Protein AF-A0A172TJQ4-F1 (afdb_monomer_lite)

Foldseek 3Di:
DDDPVVVVVLCVVFPVVVVVVVCVVLVPWDDWDKAQDPPDPQKIKIKTWDDDDPDIDIDIFIWGADPNDTDTPCVVVSVVRVVVVVD

Secondary structure (DSSP, 8-state):
---HHHHHHHHHHHTHHHHHHHHHHTTT--EEEEEEPTT-TTEEEEEEEEEETTEEEEEEEEEEEETTEEEE--HHHHHHHHHHHH-

Organism: NCBI:txid1178515

pLDDT: mean 85.87, std 7.94, range [54.31, 92.69]

Sequence (87 aa):
MPDANLFSKEFFDHVSTYFSQLALSHRYYDSIDIQNVADKDDQLSVIISASIGIHKSSTAFGLNKDNNVWKMNIYPIIENKKKKIEE

Structure (mmCIF, N/CA/C/O backbone):
data_AF-A0A172TJQ4-F1
#
_entry.id   AF-A0A172TJQ4-F1
#
loop_
_atom_site.group_PDB
_atom_site.id
_atom_site.type_symbol
_atom_site.label_atom_id
_atom_site.label_alt_id
_atom_site.label_comp_id
_atom_site.label_asym_id
_atom_site.label_entity_id
_atom_site.label_seq_id
_atom_site.pdbx_PDB_ins_code
_atom_site.Cartn_x
_atom_site.Cartn_y
_atom_site.Cartn_z
_atom_site.occupancy
_atom_site.B_iso_or_equiv
_atom_site.auth_seq_id
_atom_site.auth_comp_id
_atom_site.auth_asym_id
_atom_site.auth_atom_id
_atom_site.pdbx_PDB_model_num
ATOM 1 N N . MET A 1 1 ? -9.668 12.695 10.739 1.00 60.78 1 MET A N 1
ATOM 2 C CA . MET A 1 1 ? -8.948 12.638 9.449 1.00 60.78 1 MET A CA 1
ATOM 3 C C . MET A 1 1 ? -8.865 14.057 8.904 1.00 60.78 1 MET A C 1
ATOM 5 O O . MET A 1 1 ? -9.836 14.779 9.104 1.00 60.78 1 MET A O 1
ATOM 9 N N . PRO A 1 2 ? -7.733 14.483 8.322 1.00 65.12 2 PRO A N 1
ATOM 10 C CA . PRO A 1 2 ? -7.608 15.787 7.675 1.00 65.12 2 PRO A CA 1
ATOM 11 C C . PRO A 1 2 ? -8.624 15.973 6.546 1.00 65.12 2 PRO A C 1
ATOM 13 O O . PRO A 1 2 ? -9.226 15.011 6.065 1.00 65.12 2 PRO A O 1
ATOM 16 N N . ASP A 1 3 ? -8.788 17.230 6.141 1.00 86.31 3 ASP A N 1
ATOM 17 C CA . ASP A 1 3 ? -9.568 17.612 4.968 1.00 86.31 3 ASP A CA 1
ATOM 18 C C . ASP A 1 3 ? -9.121 16.826 3.722 1.00 86.31 3 ASP A C 1
ATOM 20 O O . ASP A 1 3 ? -7.929 16.582 3.518 1.00 86.31 3 ASP A O 1
ATOM 24 N N . ALA A 1 4 ? -10.080 16.427 2.883 1.00 84.31 4 ALA A N 1
ATOM 25 C CA . ALA A 1 4 ? -9.815 15.579 1.723 1.00 84.31 4 ALA A CA 1
ATOM 26 C C . ALA A 1 4 ? -8.887 16.250 0.696 1.00 84.31 4 ALA A C 1
ATOM 28 O O . ALA A 1 4 ? -8.080 15.562 0.060 1.00 84.31 4 ALA A O 1
ATOM 29 N N . ASN A 1 5 ? -8.958 17.579 0.553 1.00 89.31 5 ASN A N 1
ATOM 30 C CA . ASN A 1 5 ? -8.070 18.313 -0.347 1.00 89.31 5 ASN A CA 1
ATOM 31 C C . ASN A 1 5 ? -6.657 18.373 0.226 1.00 89.31 5 ASN A C 1
ATOM 33 O O . ASN A 1 5 ? -5.693 18.157 -0.508 1.00 89.31 5 ASN A O 1
ATOM 37 N N . LEU A 1 6 ? -6.535 18.605 1.538 1.00 88.38 6 LEU A N 1
ATOM 38 C CA . LEU A 1 6 ? -5.240 18.584 2.215 1.00 88.38 6 LEU A CA 1
ATOM 39 C C . LEU A 1 6 ? -4.585 17.203 2.101 1.00 88.38 6 LEU A C 1
ATOM 41 O O . LEU A 1 6 ? -3.431 17.114 1.692 1.00 88.38 6 LEU A O 1
ATOM 45 N N . PHE A 1 7 ? -5.331 16.129 2.375 1.00 86.50 7 PHE A N 1
ATOM 46 C CA . PHE A 1 7 ? -4.831 14.764 2.208 1.00 86.50 7 PHE A CA 1
ATOM 47 C C . PHE A 1 7 ? -4.372 14.502 0.773 1.00 86.50 7 PHE A C 1
ATOM 49 O O . PHE A 1 7 ? -3.267 14.008 0.569 1.00 86.50 7 PHE A O 1
ATOM 56 N N . SER A 1 8 ? -5.202 14.846 -0.216 1.00 88.69 8 SER A N 1
ATOM 57 C CA . SER A 1 8 ? -4.879 14.600 -1.625 1.00 88.69 8 SER A CA 1
ATOM 58 C C . SER A 1 8 ? -3.596 15.318 -2.021 1.00 88.69 8 SER A C 1
ATOM 60 O O . SER A 1 8 ? -2.699 14.696 -2.584 1.00 88.69 8 SER A O 1
ATOM 62 N N . LYS A 1 9 ? -3.472 16.601 -1.666 1.00 91.25 9 LYS A N 1
ATOM 63 C CA . LYS A 1 9 ? -2.268 17.386 -1.929 1.00 91.25 9 LYS A CA 1
ATOM 64 C C . LYS A 1 9 ? -1.034 16.741 -1.298 1.00 91.25 9 LYS A C 1
ATOM 66 O O . LYS A 1 9 ? -0.080 16.438 -2.000 1.00 91.25 9 LYS A O 1
ATOM 71 N N . GLU A 1 10 ? -1.072 16.465 0.003 1.00 90.31 10 GLU A N 1
ATOM 72 C CA . GLU A 1 10 ? 0.075 15.888 0.712 1.00 90.31 10 GLU A CA 1
ATOM 73 C C . GLU A 1 10 ? 0.449 14.494 0.200 1.00 90.31 10 GLU A C 1
ATOM 75 O O . GLU A 1 10 ? 1.628 14.139 0.146 1.00 90.31 10 GLU A O 1
ATOM 80 N N . PHE A 1 11 ? -0.545 13.704 -0.204 1.00 89.19 11 PHE A N 1
ATOM 81 C CA . PHE A 1 11 ? -0.310 12.406 -0.811 1.00 89.19 11 PHE A CA 1
ATOM 82 C C . PHE A 1 11 ? 0.433 12.547 -2.145 1.00 89.19 11 PHE A C 1
ATOM 84 O O . PHE A 1 11 ? 1.458 11.892 -2.368 1.00 89.19 11 PHE A O 1
ATOM 91 N N . PHE A 1 12 ? -0.063 13.414 -3.031 1.00 92.12 12 PHE A N 1
ATOM 92 C CA . PHE A 1 12 ? 0.550 13.621 -4.338 1.00 92.12 12 PHE A CA 1
ATOM 93 C C . PHE A 1 12 ? 1.944 14.236 -4.235 1.00 92.12 12 PHE A C 1
ATOM 95 O O . PHE A 1 12 ? 2.855 13.723 -4.888 1.00 92.12 12 PHE A O 1
ATOM 102 N N . ASP A 1 13 ? 2.126 15.224 -3.362 1.00 91.62 13 ASP A N 1
ATOM 103 C CA . ASP A 1 13 ? 3.382 15.958 -3.207 1.00 91.62 13 ASP A CA 1
ATOM 104 C C . ASP A 1 13 ? 4.496 15.100 -2.579 1.00 91.62 13 ASP A C 1
ATOM 106 O O . ASP A 1 13 ? 5.665 15.258 -2.934 1.00 91.62 13 ASP A O 1
ATOM 110 N N . HIS A 1 14 ? 4.169 14.174 -1.665 1.00 89.81 14 HIS A N 1
ATOM 111 C CA . HIS A 1 14 ? 5.197 13.513 -0.842 1.00 89.81 14 HIS A CA 1
ATOM 112 C C . HIS A 1 14 ? 5.305 11.992 -0.999 1.00 89.81 14 HIS A C 1
ATOM 114 O O . HIS A 1 14 ? 6.366 11.426 -0.723 1.00 89.81 14 HIS A O 1
ATOM 120 N N . VAL A 1 15 ? 4.240 11.295 -1.407 1.00 89.38 15 VAL A N 1
ATOM 121 C CA . VAL A 1 15 ? 4.207 9.817 -1.363 1.00 89.38 15 V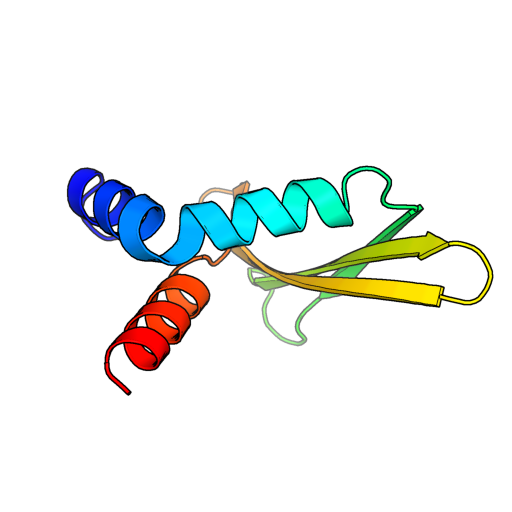AL A CA 1
ATOM 122 C C . VAL A 1 15 ? 3.766 9.144 -2.659 1.00 89.38 15 VAL A C 1
ATOM 124 O O . VAL A 1 15 ? 4.068 7.962 -2.831 1.00 89.38 15 VAL A O 1
ATOM 127 N N . SER A 1 16 ? 3.144 9.853 -3.602 1.00 92.00 16 SER A N 1
ATOM 128 C CA . SER A 1 16 ? 2.649 9.262 -4.858 1.00 92.00 16 SER A CA 1
ATOM 129 C C . SER A 1 16 ? 3.727 8.517 -5.656 1.00 92.00 16 SER A C 1
ATOM 131 O O . SER A 1 16 ? 3.525 7.365 -6.051 1.00 92.00 16 SER A O 1
ATOM 133 N N . THR A 1 17 ? 4.905 9.120 -5.834 1.00 90.50 17 THR A N 1
ATOM 134 C CA . THR A 1 17 ? 6.044 8.492 -6.522 1.00 90.50 17 THR A CA 1
ATOM 135 C C . THR A 1 17 ? 6.518 7.234 -5.799 1.00 90.50 17 THR A C 1
ATOM 137 O O . THR A 1 17 ? 6.760 6.211 -6.438 1.00 90.50 17 THR A O 1
ATOM 140 N N . TYR A 1 18 ? 6.602 7.274 -4.465 1.00 89.06 18 TYR A N 1
ATOM 141 C CA . TYR A 1 18 ? 7.002 6.119 -3.659 1.00 89.06 18 TYR A CA 1
ATOM 142 C C . TYR A 1 18 ? 6.021 4.953 -3.826 1.00 89.06 18 TYR A C 1
ATOM 144 O O . TYR A 1 18 ? 6.445 3.836 -4.117 1.00 89.06 18 TYR A O 1
ATOM 152 N N . PHE A 1 19 ? 4.715 5.212 -3.720 1.00 88.94 19 PHE A N 1
ATOM 153 C CA . PHE A 1 19 ? 3.697 4.180 -3.928 1.00 88.94 19 PHE A CA 1
ATOM 154 C C . PHE A 1 19 ? 3.676 3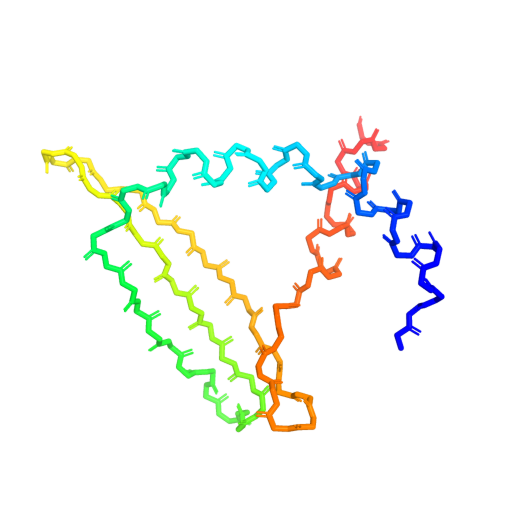.656 -5.367 1.00 88.94 19 PHE A C 1
ATOM 156 O O . PHE A 1 19 ? 3.467 2.464 -5.573 1.00 88.94 19 PHE A O 1
ATOM 163 N N . SER A 1 20 ? 3.962 4.505 -6.357 1.00 90.75 20 SER A N 1
ATOM 164 C CA . SER A 1 20 ? 4.067 4.083 -7.759 1.00 90.75 20 SER A CA 1
ATOM 165 C C . SER A 1 2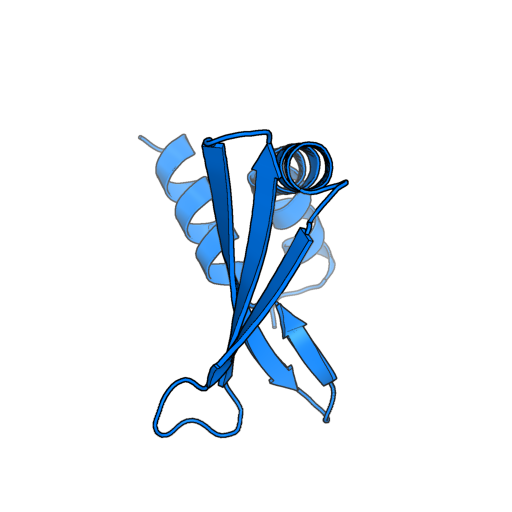0 ? 5.246 3.127 -7.973 1.00 90.75 20 SER A C 1
ATOM 167 O O . SER A 1 20 ? 5.094 2.079 -8.597 1.00 90.75 20 SER A O 1
ATOM 169 N N . GLN A 1 21 ? 6.414 3.435 -7.401 1.00 89.12 21 GLN A N 1
ATOM 170 C CA . GLN A 1 21 ? 7.583 2.548 -7.435 1.00 89.12 21 GLN A CA 1
ATOM 171 C C . GLN A 1 21 ? 7.330 1.234 -6.696 1.00 89.12 21 GLN A C 1
ATOM 173 O O . GLN A 1 21 ? 7.731 0.172 -7.167 1.00 89.12 21 GLN A O 1
ATOM 178 N N . LEU A 1 22 ? 6.649 1.297 -5.553 1.00 87.44 22 LEU A N 1
ATOM 179 C CA . LEU A 1 22 ? 6.298 0.126 -4.760 1.00 87.44 22 LEU A CA 1
ATOM 180 C C . LEU A 1 22 ? 5.337 -0.799 -5.515 1.00 87.44 22 LEU A C 1
ATOM 182 O O . LEU A 1 22 ? 5.550 -2.010 -5.547 1.00 87.44 22 LEU A O 1
ATOM 186 N N . ALA A 1 23 ? 4.333 -0.229 -6.184 1.00 87.06 23 ALA A N 1
ATOM 187 C CA . ALA A 1 23 ? 3.415 -0.978 -7.036 1.00 87.06 23 ALA A CA 1
ATOM 188 C C . ALA A 1 23 ? 4.139 -1.660 -8.207 1.00 87.06 23 ALA A C 1
ATOM 190 O O . ALA A 1 23 ? 3.766 -2.766 -8.587 1.00 87.06 23 ALA A O 1
ATOM 191 N N . LEU A 1 24 ? 5.186 -1.038 -8.761 1.00 86.94 24 LEU A N 1
ATOM 192 C CA . LEU A 1 24 ? 6.013 -1.649 -9.805 1.00 86.94 24 LEU A CA 1
ATOM 193 C C . LEU A 1 24 ? 6.897 -2.779 -9.259 1.00 86.94 24 LEU A C 1
ATOM 195 O O . LEU A 1 24 ? 6.972 -3.834 -9.883 1.00 86.94 24 LEU A O 1
ATOM 199 N N . SER A 1 25 ? 7.538 -2.585 -8.102 1.00 84.00 25 SER A N 1
ATOM 200 C CA . SER A 1 25 ? 8.465 -3.570 -7.523 1.00 84.00 25 SER A CA 1
ATOM 201 C C . SER A 1 25 ? 7.769 -4.797 -6.934 1.00 84.00 25 SER A C 1
ATOM 203 O O . SER A 1 25 ? 8.340 -5.882 -6.959 1.00 84.00 25 SER A O 1
ATOM 205 N N . HIS A 1 26 ? 6.529 -4.647 -6.465 1.00 85.00 26 HIS A N 1
ATOM 206 C CA . HIS A 1 26 ? 5.735 -5.729 -5.875 1.00 85.00 26 HIS A CA 1
ATOM 207 C C . HIS A 1 26 ? 4.540 -6.128 -6.754 1.00 85.00 26 HIS A C 1
ATOM 209 O O . HIS A 1 26 ? 3.604 -6.766 -6.276 1.00 85.00 26 HIS A O 1
ATOM 215 N N . ARG A 1 27 ? 4.548 -5.779 -8.052 1.00 82.00 27 ARG A N 1
ATOM 216 C CA . ARG A 1 27 ? 3.466 -6.141 -8.988 1.00 82.00 27 ARG A CA 1
ATOM 217 C C . ARG A 1 27 ? 3.259 -7.653 -9.089 1.00 82.00 27 ARG A C 1
ATOM 219 O O . ARG A 1 27 ? 2.132 -8.106 -9.258 1.00 82.00 27 ARG A O 1
ATOM 226 N N . TYR A 1 28 ? 4.353 -8.402 -8.995 1.00 82.12 28 TYR A N 1
ATOM 227 C CA . TYR A 1 28 ? 4.391 -9.863 -9.022 1.00 82.12 28 TYR A CA 1
ATOM 228 C C . TYR A 1 28 ? 4.725 -10.404 -7.630 1.00 82.12 28 TYR A C 1
ATOM 230 O O . TYR A 1 28 ? 5.678 -11.162 -7.466 1.00 82.12 28 TYR A O 1
ATOM 238 N N . TYR A 1 29 ? 3.992 -9.941 -6.615 1.00 83.31 29 TYR A N 1
ATOM 239 C CA . TYR A 1 29 ? 4.120 -10.487 -5.269 1.00 83.31 29 TYR A CA 1
ATOM 240 C C . TYR A 1 29 ? 3.827 -11.993 -5.274 1.00 83.31 29 TYR A C 1
ATOM 242 O O . TYR A 1 29 ? 2.971 -12.469 -6.023 1.00 83.31 29 TYR A O 1
ATOM 250 N N . ASP A 1 30 ? 4.540 -12.732 -4.432 1.00 87.75 30 ASP A N 1
ATOM 251 C CA . ASP A 1 30 ? 4.379 -14.179 -4.271 1.00 87.75 30 ASP A CA 1
ATOM 252 C C . ASP A 1 30 ? 3.826 -14.563 -2.892 1.00 87.75 30 ASP A C 1
ATOM 254 O O . ASP A 1 30 ? 3.231 -15.632 -2.754 1.00 87.75 30 ASP A O 1
ATOM 258 N N . SER A 1 31 ? 3.950 -13.683 -1.890 1.00 89.81 31 SER A N 1
ATOM 259 C CA . SER A 1 31 ? 3.367 -13.884 -0.564 1.00 89.81 31 SER A CA 1
ATOM 260 C C . SER A 1 31 ? 2.749 -12.614 0.016 1.00 89.81 31 SER A C 1
ATOM 262 O O . SER A 1 31 ? 3.218 -11.491 -0.200 1.00 89.81 31 SER A O 1
ATOM 264 N N . ILE A 1 32 ? 1.676 -12.823 0.780 1.00 91.12 32 ILE A N 1
ATOM 265 C CA . ILE A 1 32 ? 1.049 -11.826 1.645 1.00 91.12 32 ILE A CA 1
ATOM 266 C C . ILE A 1 32 ? 0.924 -12.464 3.025 1.00 91.12 32 ILE A C 1
ATOM 268 O O . ILE A 1 32 ? 0.202 -13.444 3.192 1.00 91.12 32 ILE A O 1
ATOM 272 N N . ASP A 1 33 ? 1.614 -11.892 4.004 1.00 92.69 33 ASP A N 1
ATOM 273 C CA . ASP A 1 33 ? 1.631 -12.367 5.383 1.00 92.69 33 ASP A CA 1
ATOM 274 C C . ASP A 1 33 ? 0.933 -11.342 6.286 1.00 92.69 33 ASP A C 1
ATOM 276 O O . ASP A 1 33 ? 1.243 -10.150 6.248 1.00 92.69 33 ASP A O 1
ATOM 280 N N . ILE A 1 34 ? -0.016 -11.794 7.109 1.00 90.44 34 ILE A N 1
ATOM 281 C CA . ILE A 1 34 ? -0.730 -10.939 8.065 1.00 90.44 34 ILE A CA 1
ATOM 282 C C . ILE A 1 34 ? -0.132 -11.163 9.450 1.00 90.44 34 ILE A C 1
ATOM 284 O O . ILE A 1 34 ? -0.133 -12.279 9.965 1.00 90.44 34 ILE A O 1
ATOM 288 N N . GLN A 1 35 ? 0.357 -10.091 10.063 1.00 88.56 35 GLN A N 1
ATOM 289 C CA . GLN A 1 35 ? 0.834 -10.086 11.438 1.00 88.56 35 GLN A CA 1
ATOM 290 C C . GLN A 1 35 ? -0.114 -9.248 12.288 1.00 88.56 35 GLN A C 1
ATOM 292 O O . GLN A 1 35 ? -0.216 -8.031 12.114 1.00 88.56 35 GLN A O 1
ATOM 297 N N . ASN A 1 36 ? -0.807 -9.898 13.220 1.00 78.38 36 ASN A N 1
ATOM 298 C CA . ASN A 1 36 ? -1.576 -9.180 14.228 1.00 78.38 36 ASN A CA 1
ATOM 299 C C . ASN A 1 36 ? -0.606 -8.451 15.155 1.00 78.38 36 ASN A C 1
ATOM 301 O O . ASN A 1 36 ? 0.352 -9.045 15.654 1.00 78.38 36 ASN A O 1
ATOM 305 N N . VAL A 1 37 ? -0.855 -7.165 15.385 1.00 73.56 37 VAL A N 1
ATOM 306 C CA . VAL A 1 37 ? -0.142 -6.439 16.431 1.00 73.56 37 VAL A CA 1
ATOM 307 C C . VAL A 1 37 ? -0.753 -6.905 17.746 1.00 73.56 37 VAL A C 1
ATOM 309 O O . VAL A 1 37 ? -1.956 -6.749 17.950 1.00 73.56 37 VAL A O 1
ATOM 312 N N . ALA A 1 38 ? 0.051 -7.542 18.600 1.00 59.06 38 ALA A N 1
ATOM 313 C CA . ALA A 1 38 ? -0.418 -8.010 19.900 1.00 59.06 38 ALA A CA 1
ATOM 314 C C . ALA A 1 38 ? -1.131 -6.866 20.647 1.00 59.06 38 ALA A C 1
ATOM 316 O O . ALA A 1 38 ? -0.681 -5.719 20.614 1.00 59.06 38 ALA A O 1
ATOM 317 N N . ASP A 1 39 ? -2.259 -7.197 21.275 1.00 65.19 39 ASP A N 1
ATOM 318 C CA . ASP A 1 39 ? -3.059 -6.311 22.129 1.00 65.19 39 ASP A CA 1
ATOM 319 C C . ASP A 1 39 ? -3.826 -5.170 21.424 1.00 65.19 39 ASP A C 1
ATOM 321 O O . ASP A 1 39 ? -4.302 -4.251 22.095 1.00 65.19 39 ASP A O 1
ATOM 325 N N . LYS A 1 40 ? -3.998 -5.216 20.090 1.00 75.62 40 LYS A N 1
ATOM 326 C CA . LYS A 1 40 ? -4.815 -4.238 19.341 1.00 75.62 40 LYS A CA 1
ATOM 327 C C . LYS A 1 40 ? -5.689 -4.873 18.257 1.00 75.62 40 LYS A C 1
ATOM 329 O O . LYS A 1 40 ? -5.274 -5.017 17.111 1.00 75.62 40 LYS A O 1
ATOM 334 N N . ASP A 1 41 ? -6.941 -5.172 18.601 1.00 78.69 41 ASP A N 1
ATOM 335 C CA . ASP A 1 41 ? -7.932 -5.789 17.697 1.00 78.69 41 ASP A CA 1
ATOM 336 C C . ASP A 1 41 ? -8.272 -4.949 16.447 1.00 78.69 41 ASP A C 1
ATOM 338 O O . ASP A 1 41 ? -8.844 -5.450 15.474 1.00 78.69 41 ASP A O 1
ATOM 342 N N . ASP A 1 42 ? -7.936 -3.661 16.460 1.00 86.62 42 ASP A N 1
ATOM 343 C CA . ASP A 1 42 ? -8.163 -2.703 15.383 1.00 86.62 42 ASP A CA 1
ATOM 344 C C . ASP A 1 42 ? -6.888 -2.350 14.600 1.00 86.62 42 ASP A C 1
ATOM 346 O O . ASP A 1 42 ? -6.946 -1.481 13.725 1.00 86.62 42 ASP A O 1
ATOM 350 N N . GLN A 1 43 ? -5.757 -3.019 14.870 1.00 88.81 43 GLN A N 1
ATOM 351 C CA . GLN A 1 43 ? -4.484 -2.804 14.178 1.00 88.81 43 GLN A CA 1
ATOM 352 C C . GLN A 1 43 ? -3.861 -4.115 13.700 1.00 88.81 43 GLN A C 1
ATOM 354 O O . GLN A 1 43 ? -3.711 -5.080 14.444 1.00 88.81 43 GLN A O 1
ATOM 359 N N . LEU A 1 44 ? -3.415 -4.129 12.448 1.00 91.62 44 LEU A N 1
ATOM 360 C CA . LEU A 1 44 ? -2.634 -5.236 11.903 1.00 91.62 44 LEU A CA 1
ATOM 361 C C . LEU A 1 44 ? -1.523 -4.723 10.996 1.00 91.62 44 LEU A C 1
ATOM 363 O O . LEU A 1 44 ? -1.562 -3.591 10.516 1.00 91.62 44 LEU A O 1
ATOM 367 N N . SER A 1 45 ? -0.532 -5.569 10.753 1.00 91.56 45 SER A N 1
ATOM 368 C CA . SER A 1 45 ? 0.507 -5.342 9.759 1.00 91.56 45 SER A CA 1
ATOM 369 C C . SER A 1 45 ? 0.347 -6.353 8.630 1.00 91.56 45 SER A C 1
ATOM 371 O O . SER A 1 45 ? 0.199 -7.549 8.877 1.00 91.56 45 SER A O 1
ATOM 373 N N . VAL A 1 46 ? 0.371 -5.882 7.389 1.00 91.50 46 VAL A N 1
ATOM 374 C CA . VAL A 1 46 ? 0.426 -6.735 6.199 1.00 91.50 46 VAL A CA 1
ATOM 375 C C . VAL A 1 46 ? 1.812 -6.629 5.600 1.00 91.50 46 VAL A C 1
ATOM 377 O O . VAL A 1 46 ? 2.266 -5.532 5.281 1.00 91.50 46 VAL A O 1
ATOM 380 N N . ILE A 1 47 ? 2.467 -7.768 5.412 1.00 92.56 47 ILE A N 1
ATOM 381 C CA . ILE A 1 47 ? 3.754 -7.864 4.737 1.00 92.56 47 ILE A CA 1
ATOM 382 C C . ILE A 1 47 ? 3.521 -8.427 3.343 1.00 92.56 47 ILE A C 1
ATOM 384 O O . ILE A 1 47 ? 3.022 -9.536 3.188 1.00 92.56 47 ILE A O 1
ATOM 388 N N . ILE A 1 48 ? 3.896 -7.657 2.328 1.00 91.38 48 ILE A N 1
ATOM 389 C CA . ILE A 1 48 ? 3.865 -8.072 0.926 1.00 91.38 48 ILE A CA 1
ATOM 390 C C . ILE A 1 48 ? 5.289 -8.425 0.529 1.00 91.38 48 ILE A C 1
ATOM 392 O O . ILE A 1 48 ? 6.190 -7.611 0.731 1.00 91.38 48 ILE A O 1
ATOM 396 N N . SER A 1 49 ? 5.490 -9.614 -0.036 1.00 92.38 49 SER A N 1
ATOM 397 C CA . SER A 1 49 ? 6.795 -10.047 -0.533 1.00 92.38 49 SER A CA 1
ATOM 398 C C . SER A 1 49 ? 6.771 -10.368 -2.020 1.00 92.38 49 SER A C 1
ATOM 400 O O . SER A 1 49 ? 5.760 -10.809 -2.558 1.00 92.38 49 SER A O 1
ATOM 402 N N . ALA A 1 50 ? 7.907 -10.154 -2.673 1.00 90.06 50 ALA A N 1
ATOM 403 C CA . ALA A 1 50 ? 8.178 -10.606 -4.028 1.00 90.06 50 ALA A CA 1
ATOM 404 C C . ALA A 1 50 ? 9.576 -11.231 -4.071 1.00 90.06 50 ALA A C 1
ATOM 406 O O . ALA A 1 50 ? 10.551 -10.594 -3.653 1.00 90.06 50 ALA A O 1
ATOM 407 N N . SER A 1 51 ? 9.683 -12.458 -4.582 1.00 88.50 51 SER A N 1
ATOM 408 C CA . SER A 1 51 ? 10.953 -13.180 -4.692 1.00 88.50 51 SER A CA 1
ATOM 409 C C . SER A 1 51 ? 11.318 -13.474 -6.148 1.00 88.50 51 SER A C 1
ATOM 411 O O . SER A 1 51 ? 10.479 -13.852 -6.963 1.00 88.50 51 SER A O 1
ATOM 413 N N . ILE A 1 52 ? 12.600 -13.318 -6.486 1.00 84.38 52 ILE A N 1
ATOM 414 C CA . ILE A 1 52 ? 13.180 -13.672 -7.788 1.00 84.38 52 ILE A CA 1
ATOM 415 C C . ILE A 1 52 ? 14.472 -14.452 -7.526 1.00 84.38 52 ILE A C 1
ATOM 417 O O . ILE A 1 52 ? 15.485 -13.893 -7.095 1.00 84.38 52 ILE A O 1
ATOM 421 N N . GLY A 1 53 ? 14.444 -15.762 -7.780 1.00 84.69 53 GLY A N 1
ATOM 422 C CA . GLY A 1 53 ? 15.557 -16.656 -7.455 1.00 84.69 53 GLY A CA 1
ATOM 423 C C . GLY A 1 53 ? 15.827 -16.681 -5.949 1.00 84.69 53 GLY A C 1
ATOM 424 O O . GLY A 1 53 ? 14.951 -17.039 -5.170 1.00 84.69 53 GLY A O 1
ATOM 425 N N . ILE A 1 54 ? 17.036 -16.287 -5.540 1.00 87.06 54 ILE A N 1
ATOM 426 C CA . ILE A 1 54 ? 17.431 -16.193 -4.122 1.00 87.06 54 ILE A CA 1
ATOM 427 C C . ILE A 1 54 ? 17.106 -14.833 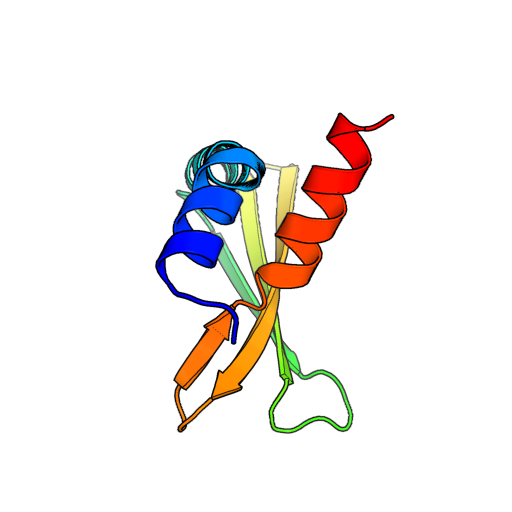-3.485 1.00 87.06 54 ILE A C 1
ATOM 429 O O . ILE A 1 54 ? 17.307 -14.650 -2.285 1.00 87.06 54 ILE A O 1
ATOM 433 N N . HIS A 1 55 ? 16.661 -13.856 -4.275 1.00 86.50 55 HIS A N 1
ATOM 434 C CA . HIS A 1 55 ? 16.388 -12.511 -3.786 1.00 86.50 55 HIS A CA 1
ATOM 435 C C . HIS A 1 55 ? 14.934 -12.402 -3.348 1.00 86.50 55 HIS A C 1
ATOM 437 O O . HIS A 1 55 ? 14.040 -12.730 -4.121 1.00 86.50 55 HIS A O 1
ATOM 443 N N . LYS A 1 56 ? 14.706 -11.890 -2.137 1.00 88.38 56 LYS A N 1
ATOM 444 C CA . LYS A 1 56 ? 13.379 -11.569 -1.605 1.00 88.38 56 LYS A CA 1
ATOM 445 C C . LYS A 1 56 ? 13.322 -10.087 -1.252 1.00 88.38 56 LYS A C 1
ATOM 447 O O . LYS A 1 56 ? 14.176 -9.594 -0.517 1.00 88.38 56 LYS A O 1
ATOM 452 N N . SER A 1 57 ? 12.324 -9.388 -1.776 1.00 89.31 57 SER A N 1
ATOM 453 C CA . SER A 1 57 ? 11.946 -8.044 -1.345 1.00 89.31 57 SER A CA 1
ATOM 454 C C . SER A 1 57 ? 10.664 -8.138 -0.533 1.00 89.31 57 SER A C 1
ATOM 456 O O . SER A 1 57 ? 9.774 -8.911 -0.886 1.00 89.31 57 SER A O 1
ATOM 458 N N . SER A 1 58 ? 10.573 -7.373 0.550 1.00 90.94 58 SER A N 1
ATOM 459 C CA . SER A 1 58 ? 9.378 -7.326 1.385 1.00 90.94 58 SER A CA 1
ATOM 460 C C . SER A 1 58 ? 9.084 -5.896 1.812 1.00 90.94 58 SER A C 1
ATOM 462 O O . SER A 1 58 ? 9.991 -5.101 2.067 1.00 90.94 58 SER A O 1
ATOM 464 N N . THR A 1 59 ? 7.803 -5.580 1.933 1.00 90.25 59 THR A N 1
ATOM 465 C CA . THR A 1 59 ? 7.316 -4.292 2.413 1.00 90.25 59 THR A CA 1
ATOM 466 C C . THR A 1 59 ? 6.195 -4.517 3.418 1.00 90.25 59 THR A C 1
ATOM 468 O O . THR A 1 59 ? 5.360 -5.395 3.219 1.00 90.25 59 THR A O 1
ATOM 471 N N . ALA A 1 60 ? 6.184 -3.746 4.504 1.00 90.94 60 ALA A N 1
ATOM 472 C CA . ALA A 1 60 ? 5.192 -3.862 5.566 1.00 90.94 60 ALA A CA 1
AT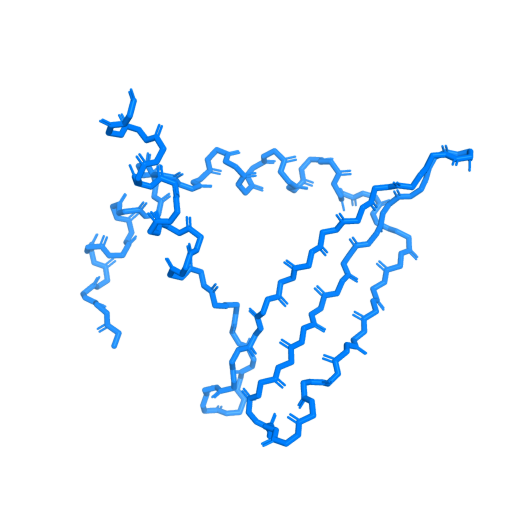OM 473 C C . ALA A 1 60 ? 4.291 -2.624 5.602 1.00 90.94 60 ALA A C 1
ATOM 475 O O . ALA A 1 60 ? 4.778 -1.493 5.578 1.00 90.94 60 ALA A O 1
ATOM 476 N N . PHE A 1 61 ? 2.984 -2.847 5.708 1.00 90.62 61 PHE A N 1
ATOM 477 C CA . PHE A 1 61 ? 1.974 -1.808 5.850 1.00 90.62 61 PHE A CA 1
ATOM 478 C C . PHE A 1 61 ? 1.188 -2.001 7.137 1.00 90.62 61 PHE A C 1
ATOM 480 O O . PHE A 1 61 ? 0.576 -3.044 7.341 1.00 90.62 61 PHE A O 1
ATOM 487 N N . GLY A 1 62 ? 1.148 -0.963 7.970 1.00 91.94 62 GLY A N 1
ATOM 488 C CA . GLY A 1 62 ? 0.201 -0.900 9.079 1.00 91.94 62 GLY A CA 1
ATOM 489 C C . GLY A 1 62 ? -1.201 -0.584 8.562 1.00 91.94 62 GLY A C 1
ATOM 490 O O . GLY A 1 62 ? -1.372 0.317 7.736 1.00 91.94 62 GLY A O 1
ATOM 491 N N . LEU A 1 63 ? -2.201 -1.313 9.041 1.00 92.06 63 LEU A N 1
ATOM 492 C CA . LEU A 1 63 ? -3.612 -1.101 8.753 1.00 92.06 63 LEU A CA 1
ATOM 493 C C . LEU A 1 63 ? -4.353 -0.823 10.060 1.00 92.06 63 LEU A C 1
ATOM 495 O O . LEU A 1 63 ? -4.108 -1.479 11.069 1.00 92.06 63 LEU A O 1
ATOM 499 N N . ASN A 1 64 ? -5.298 0.111 9.997 1.00 91.50 64 ASN A N 1
ATOM 500 C CA . ASN A 1 64 ? -6.237 0.405 11.072 1.00 91.50 64 ASN A CA 1
ATOM 501 C C . ASN A 1 64 ? -7.649 0.024 10.622 1.00 91.50 64 ASN A C 1
ATOM 503 O O . ASN A 1 64 ? -8.008 0.218 9.454 1.00 91.50 64 ASN A O 1
ATOM 507 N N . LYS A 1 65 ? -8.464 -0.491 11.538 1.00 91.06 65 LYS A N 1
ATOM 508 C CA . LYS A 1 65 ? -9.868 -0.810 11.275 1.00 91.06 65 LYS A CA 1
ATOM 509 C C . LYS A 1 65 ? -10.738 0.424 11.502 1.00 91.06 65 LYS A C 1
ATOM 511 O O . LYS A 1 65 ? -10.750 0.995 12.584 1.00 91.06 65 LYS A O 1
ATOM 516 N N . ASP A 1 66 ? -11.499 0.816 10.489 1.00 88.50 66 ASP A N 1
ATOM 517 C CA . ASP A 1 66 ? -12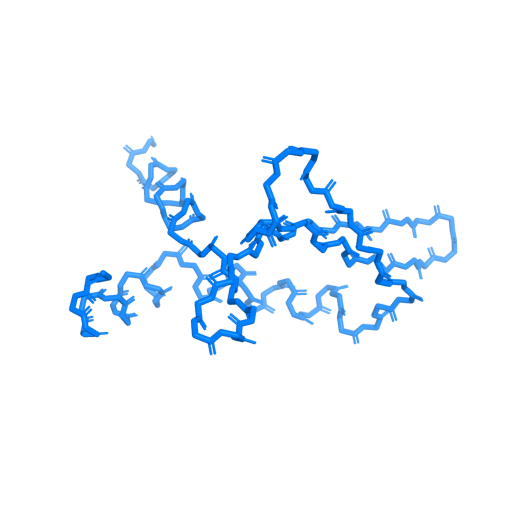.443 1.933 10.550 1.00 88.50 66 ASP A CA 1
ATOM 518 C C . ASP A 1 66 ? -13.764 1.503 9.907 1.00 88.50 66 ASP A C 1
ATOM 520 O O . ASP A 1 66 ? -13.792 1.131 8.733 1.00 88.50 66 ASP A O 1
ATOM 524 N N . ASN A 1 67 ? -14.856 1.523 10.680 1.00 89.88 67 ASN A N 1
ATOM 525 C CA . ASN A 1 67 ? -16.188 1.090 10.240 1.00 89.88 67 ASN A CA 1
ATOM 526 C C . ASN A 1 67 ? -16.181 -0.307 9.584 1.00 89.88 67 ASN A C 1
ATOM 528 O O . ASN A 1 67 ? -16.739 -0.510 8.509 1.00 89.88 67 ASN A O 1
ATOM 532 N N . ASN A 1 68 ? -15.510 -1.274 10.223 1.00 87.75 68 ASN A N 1
ATOM 533 C CA . ASN A 1 68 ? -15.283 -2.637 9.714 1.00 87.75 68 ASN A CA 1
ATOM 534 C C . ASN A 1 68 ? -14.484 -2.747 8.403 1.00 87.75 68 ASN A C 1
ATOM 536 O O . ASN A 1 68 ? -14.345 -3.847 7.872 1.00 87.75 68 ASN A O 1
ATOM 540 N N . VAL A 1 69 ? -13.888 -1.656 7.922 1.00 91.31 69 VAL A N 1
ATOM 541 C CA . VAL A 1 69 ? -12.996 -1.650 6.763 1.00 91.31 69 VAL A CA 1
ATOM 542 C C . VAL A 1 69 ? -11.564 -1.450 7.235 1.00 91.31 69 VAL A C 1
ATOM 544 O O . VAL A 1 69 ? -11.255 -0.491 7.940 1.00 91.31 69 VAL A O 1
ATOM 547 N N . TRP A 1 70 ? -10.670 -2.346 6.830 1.00 90.62 70 TRP A N 1
ATOM 548 C CA . TRP A 1 70 ? -9.243 -2.171 7.062 1.00 90.62 70 TRP A CA 1
ATOM 549 C C . TRP A 1 70 ? -8.671 -1.154 6.079 1.00 90.62 70 TRP A C 1
ATOM 551 O O . TRP A 1 70 ? -8.801 -1.306 4.864 1.00 90.62 70 TRP A O 1
ATOM 561 N N . LYS A 1 71 ? -8.041 -0.107 6.607 1.00 90.75 71 LYS A N 1
ATOM 562 C CA . LYS A 1 71 ? -7.460 0.986 5.826 1.00 90.75 71 LYS A CA 1
ATOM 563 C C . LYS A 1 71 ? -5.981 1.105 6.145 1.00 90.75 71 LYS A C 1
ATOM 565 O O . LYS A 1 71 ? -5.585 1.051 7.306 1.00 90.75 71 LYS A O 1
ATOM 570 N N . MET A 1 72 ? -5.165 1.298 5.116 1.00 89.81 72 MET A N 1
ATOM 571 C CA . MET A 1 72 ? -3.734 1.532 5.285 1.00 89.81 72 MET A CA 1
ATOM 572 C C . MET A 1 72 ? -3.491 2.819 6.082 1.00 89.81 72 MET A C 1
ATOM 574 O O . MET A 1 72 ? -4.082 3.864 5.802 1.00 89.81 72 MET A O 1
ATOM 578 N N . ASN A 1 73 ? -2.593 2.754 7.058 1.00 88.00 73 ASN A N 1
ATOM 579 C CA . ASN A 1 73 ? -2.175 3.905 7.839 1.00 88.00 73 ASN A CA 1
ATOM 580 C C . ASN A 1 73 ? -1.088 4.691 7.084 1.00 88.00 73 ASN A C 1
ATOM 582 O O . ASN A 1 73 ? 0.106 4.457 7.256 1.00 88.00 73 ASN A O 1
ATOM 586 N N . ILE A 1 74 ? -1.516 5.602 6.206 1.00 86.75 74 ILE A N 1
ATOM 587 C CA . ILE A 1 74 ? -0.629 6.330 5.280 1.00 86.75 74 ILE A CA 1
ATOM 588 C C . ILE A 1 74 ? 0.035 7.558 5.935 1.00 86.75 74 ILE A C 1
ATOM 590 O O . ILE A 1 74 ? 1.111 7.971 5.508 1.00 86.75 74 ILE A O 1
ATOM 594 N N . TYR A 1 75 ? -0.550 8.132 6.990 1.00 86.31 75 TYR A N 1
ATOM 595 C CA . TYR A 1 75 ? -0.055 9.383 7.590 1.00 86.31 75 TYR A CA 1
ATOM 596 C C . TYR A 1 75 ? 1.392 9.321 8.097 1.00 86.31 75 TYR A C 1
ATOM 598 O O . TYR A 1 75 ? 2.162 10.209 7.732 1.00 86.31 75 TYR A O 1
ATOM 606 N N . PRO A 1 76 ? 1.829 8.270 8.819 1.00 86.94 76 PRO A N 1
ATOM 607 C CA . PRO A 1 76 ? 3.231 8.153 9.221 1.00 86.94 76 PRO A CA 1
ATOM 608 C C . PRO A 1 76 ? 4.197 8.132 8.027 1.00 86.94 76 PRO A C 1
ATOM 610 O O . PRO A 1 76 ? 5.332 8.594 8.129 1.00 86.94 76 PRO A O 1
ATOM 613 N N . ILE A 1 77 ? 3.750 7.614 6.877 1.00 87.19 77 ILE A N 1
ATOM 614 C CA . ILE A 1 77 ? 4.542 7.573 5.643 1.00 87.19 77 ILE A CA 1
ATOM 615 C C . ILE A 1 77 ? 4.679 8.987 5.065 1.00 87.19 77 ILE A C 1
ATOM 617 O O . ILE A 1 77 ? 5.787 9.388 4.711 1.00 87.19 77 ILE A O 1
ATOM 621 N N . ILE A 1 78 ? 3.581 9.751 5.015 1.00 87.50 78 ILE A N 1
ATOM 622 C CA . ILE A 1 78 ? 3.583 11.155 4.571 1.00 87.50 78 ILE A CA 1
ATOM 623 C C . ILE A 1 78 ? 4.510 11.991 5.458 1.00 87.50 78 ILE A C 1
ATOM 625 O O . ILE A 1 78 ? 5.384 12.682 4.942 1.00 87.50 78 ILE A O 1
ATOM 629 N N . GLU A 1 79 ? 4.370 11.896 6.783 1.00 87.69 79 GLU A N 1
ATOM 630 C CA . GLU A 1 79 ? 5.188 12.656 7.737 1.00 87.69 79 GLU A CA 1
ATOM 631 C C . GLU A 1 79 ? 6.683 12.347 7.605 1.00 87.69 79 GLU A C 1
ATOM 633 O O . GLU A 1 79 ? 7.511 13.256 7.603 1.00 87.69 79 GLU A O 1
ATOM 638 N N . ASN A 1 80 ? 7.046 11.072 7.449 1.00 87.19 80 ASN A N 1
ATOM 639 C CA . ASN A 1 80 ? 8.439 10.671 7.255 1.00 87.19 80 ASN A CA 1
ATOM 640 C C . ASN A 1 80 ? 9.004 11.222 5.933 1.00 87.19 80 ASN A C 1
ATOM 642 O O . ASN A 1 80 ? 10.128 11.716 5.889 1.00 87.19 80 ASN A O 1
ATOM 646 N N . LYS A 1 81 ? 8.215 11.192 4.851 1.00 84.81 81 LYS A N 1
ATOM 647 C CA . LYS A 1 81 ? 8.640 11.736 3.553 1.00 84.81 81 LYS A CA 1
ATOM 648 C C . LYS A 1 81 ? 8.757 13.256 3.554 1.00 84.81 81 LYS A C 1
ATOM 650 O O . LYS A 1 81 ? 9.687 13.756 2.937 1.00 84.81 81 LYS A O 1
ATOM 655 N N . LYS A 1 82 ? 7.883 13.964 4.274 1.00 84.12 82 LYS A N 1
ATOM 656 C CA . LYS A 1 82 ? 8.002 15.412 4.493 1.00 84.12 82 LYS A CA 1
ATOM 657 C C . LYS A 1 82 ? 9.324 15.769 5.172 1.00 84.12 82 LYS A C 1
ATOM 659 O O . LYS A 1 82 ? 10.079 16.556 4.618 1.00 84.12 82 LYS A O 1
ATOM 664 N N . LYS A 1 83 ? 9.655 15.111 6.292 1.00 84.44 83 LYS A N 1
ATOM 665 C CA . LYS A 1 83 ? 10.912 15.355 7.029 1.00 84.44 83 LYS A CA 1
ATOM 666 C C . LYS A 1 83 ? 12.159 15.164 6.162 1.00 84.44 83 LYS A C 1
ATOM 668 O O . LYS A 1 83 ? 13.055 15.989 6.202 1.00 84.44 83 LYS A O 1
ATOM 673 N N . LYS A 1 84 ? 12.188 14.126 5.319 1.00 74.00 84 LYS A N 1
ATOM 674 C CA . LYS A 1 84 ? 13.317 13.856 4.407 1.00 74.00 84 LYS A CA 1
ATOM 675 C C . LYS A 1 84 ? 13.517 14.881 3.286 1.00 74.00 84 LYS A C 1
ATOM 677 O O . LYS A 1 84 ? 14.539 14.818 2.619 1.00 74.00 84 LYS A O 1
ATOM 682 N N . ILE A 1 85 ? 12.522 15.719 2.996 1.00 71.38 85 ILE A N 1
ATOM 683 C CA . ILE A 1 85 ? 12.628 16.783 1.985 1.00 71.38 85 ILE A CA 1
ATOM 684 C C . ILE A 1 85 ? 13.155 18.081 2.621 1.00 71.38 85 ILE A C 1
ATOM 686 O O . ILE A 1 85 ? 13.695 18.928 1.917 1.00 71.38 85 ILE A O 1
ATOM 690 N N . GLU A 1 86 ? 12.980 18.242 3.935 1.00 64.38 86 GLU A N 1
ATOM 691 C CA . GLU A 1 86 ? 13.409 19.421 4.698 1.00 64.38 86 GLU A CA 1
ATOM 692 C C . GLU A 1 86 ? 14.867 19.329 5.196 1.00 64.38 86 GLU A C 1
ATOM 694 O O . GLU A 1 86 ? 15.421 20.343 5.620 1.00 64.38 86 GLU A O 1
ATOM 699 N N . GLU A 1 87 ? 15.477 18.141 5.129 1.00 54.31 87 GLU A N 1
ATOM 700 C CA . GLU A 1 87 ? 16.898 17.852 5.409 1.00 54.31 87 GLU A CA 1
ATOM 701 C C . GLU A 1 87 ? 17.763 17.933 4.140 1.00 54.31 87 GLU A C 1
ATOM 703 O O . GLU A 1 87 ? 18.884 18.487 4.234 1.00 54.31 87 GLU A O 1
#

Radius of gyration: 14.78 Å; chains: 1; bounding box: 34×36×32 Å